Protein AF-A0AA95MP06-F1 (afdb_monomer_lite)

Foldseek 3Di:
DDPLVVLVVVLVVLVVLLVVLCVQLVPDPDPVSNVVSVVVSVVSVVVSVVSVVVSVVRLCVDPVNVPD

Organism: NCBI:txid220687

InterPro domains:
  IPR012452 Protein of unknown function DUF1657 [PF07870] (7-55)

Secondary structure (DSSP, 8-state):
--HHHHHHHHHHHHHHHHHHHHHHHHH-SSHHHHHHHHHHHHHHHHHHHHHHHHHHHHHHHSGGGTT-

Sequence (68 aa):
MTVSSNVKQCLSTIKGIEAQLSSLALNSLDEEAKAVFHETALTMADVKKDLQYRVLELERQEPQYQGS

pLDDT: mean 92.59, std 9.27, range [53.31, 98.31]

Radius of gyration: 15.67 Å; chains: 1; bounding box: 38×18×42 Å

Structure (mmCIF, N/CA/C/O backbone):
data_AF-A0AA95MP06-F1
#
_entry.id   AF-A0AA95MP06-F1
#
loop_
_atom_site.group_PDB
_atom_site.id
_atom_site.type_symbol
_atom_site.label_atom_id
_atom_site.label_alt_id
_atom_site.label_comp_id
_atom_site.label_asym_id
_atom_site.label_entity_id
_atom_site.label_seq_id
_atom_site.pdbx_PDB_ins_code
_atom_site.Cartn_x
_atom_site.Cartn_y
_atom_site.Cartn_z
_atom_site.occupancy
_atom_site.B_iso_or_equiv
_atom_site.auth_seq_id
_atom_site.auth_comp_id
_atom_site.auth_asym_id
_atom_site.auth_atom_id
_atom_site.pdbx_PDB_model_num
ATOM 1 N N . MET A 1 1 ? 7.474 12.138 -19.149 1.00 70.31 1 MET A N 1
ATOM 2 C CA . MET A 1 1 ? 7.025 11.074 -18.225 1.00 70.31 1 MET A CA 1
ATOM 3 C C . MET A 1 1 ? 6.967 9.781 -18.996 1.00 70.31 1 MET A C 1
ATOM 5 O O . MET A 1 1 ? 6.361 9.775 -20.061 1.00 70.31 1 MET A O 1
ATOM 9 N N . THR A 1 2 ? 7.608 8.730 -18.499 1.00 86.50 2 THR A N 1
ATOM 10 C CA . THR A 1 2 ? 7.467 7.392 -19.084 1.00 86.50 2 THR A CA 1
ATOM 11 C C . THR A 1 2 ? 6.324 6.628 -18.435 1.00 86.50 2 THR A C 1
ATOM 13 O O . THR A 1 2 ? 5.781 7.059 -17.414 1.00 86.50 2 THR A O 1
ATOM 16 N N . VAL A 1 3 ? 5.951 5.491 -19.018 1.00 87.94 3 VAL A N 1
ATOM 17 C CA . VAL A 1 3 ? 4.922 4.622 -18.438 1.00 87.94 3 VAL A CA 1
ATOM 18 C C . VAL A 1 3 ? 5.373 4.149 -17.053 1.00 87.94 3 VAL A C 1
ATOM 20 O O . VAL A 1 3 ? 4.594 4.250 -16.108 1.00 87.94 3 VAL A O 1
ATOM 23 N N . SER A 1 4 ? 6.645 3.762 -16.891 1.00 89.75 4 SER A N 1
ATOM 24 C CA . SER A 1 4 ? 7.219 3.430 -15.579 1.00 89.75 4 SER A CA 1
ATOM 25 C C . SER A 1 4 ? 7.094 4.584 -14.574 1.00 89.75 4 SER A C 1
ATOM 27 O O . SER A 1 4 ? 6.681 4.379 -13.431 1.00 89.75 4 SER A O 1
ATOM 29 N N . SER A 1 5 ? 7.352 5.825 -15.008 1.00 90.31 5 SER A N 1
ATOM 30 C CA . SER A 1 5 ? 7.221 7.016 -14.151 1.00 90.31 5 SER A CA 1
ATOM 31 C C . SER A 1 5 ? 5.788 7.212 -13.636 1.00 90.31 5 SER A C 1
ATOM 33 O O . SER A 1 5 ? 5.591 7.484 -12.451 1.00 90.31 5 SER A O 1
ATOM 35 N N . ASN A 1 6 ? 4.785 7.023 -14.500 1.00 92.75 6 ASN A N 1
ATOM 36 C CA . ASN A 1 6 ? 3.373 7.141 -14.122 1.00 92.75 6 ASN A CA 1
ATOM 37 C C . ASN A 1 6 ? 2.966 6.050 -13.117 1.00 92.75 6 ASN A C 1
ATOM 39 O O . ASN A 1 6 ? 2.285 6.330 -12.128 1.00 92.75 6 ASN A O 1
ATOM 43 N N . VAL A 1 7 ? 3.418 4.809 -13.331 1.00 93.88 7 VAL A N 1
ATOM 44 C CA . VAL A 1 7 ? 3.121 3.691 -12.421 1.00 93.88 7 VAL A CA 1
ATOM 45 C C . VAL A 1 7 ? 3.821 3.879 -11.070 1.00 93.88 7 VAL A C 1
ATOM 47 O O . VAL A 1 7 ? 3.211 3.629 -10.033 1.00 93.88 7 VAL A O 1
ATOM 50 N N . LYS A 1 8 ? 5.053 4.406 -11.037 1.00 94.00 8 LYS A N 1
ATOM 51 C CA . LYS A 1 8 ? 5.745 4.774 -9.786 1.00 94.00 8 LYS A CA 1
ATOM 52 C C . LYS A 1 8 ? 5.012 5.851 -8.992 1.00 94.00 8 LYS A C 1
ATOM 54 O O . LYS A 1 8 ? 4.957 5.775 -7.762 1.00 94.00 8 LYS A O 1
ATOM 59 N N . GLN A 1 9 ? 4.457 6.853 -9.672 1.00 95.94 9 GLN A N 1
ATOM 60 C CA . GLN A 1 9 ? 3.654 7.881 -9.014 1.00 95.94 9 GLN A CA 1
ATOM 61 C C . GLN A 1 9 ? 2.403 7.264 -8.374 1.00 95.94 9 GLN A C 1
ATOM 63 O O . GLN A 1 9 ? 2.161 7.489 -7.191 1.00 95.94 9 GLN A O 1
ATOM 68 N N . CYS A 1 10 ? 1.683 6.408 -9.107 1.00 95.94 10 CYS A N 1
ATOM 69 C CA . CYS A 1 10 ? 0.548 5.652 -8.572 1.00 95.94 10 CYS A CA 1
ATOM 70 C C . CYS A 1 10 ? 0.946 4.792 -7.357 1.00 95.94 10 CYS A C 1
ATOM 72 O O . CYS A 1 10 ? 0.320 4.875 -6.301 1.00 95.94 10 CYS A O 1
ATOM 74 N N . LEU A 1 11 ? 2.049 4.041 -7.455 1.00 96.81 11 LEU A N 1
ATOM 75 C CA . LEU A 1 11 ? 2.589 3.239 -6.354 1.00 96.81 11 LEU A CA 1
ATOM 76 C C . LEU A 1 11 ? 2.883 4.088 -5.105 1.00 96.81 11 LEU A C 1
ATOM 78 O O . LEU A 1 11 ? 2.682 3.633 -3.980 1.00 96.81 11 LEU A O 1
ATOM 82 N N . SER A 1 12 ? 3.350 5.324 -5.287 1.00 97.31 12 SER A N 1
ATOM 83 C CA . SER A 1 12 ? 3.625 6.244 -4.178 1.00 97.31 12 SER A CA 1
ATOM 84 C C . SER A 1 12 ? 2.334 6.681 -3.481 1.00 97.31 12 SER A C 1
ATOM 86 O O . SER A 1 12 ? 2.283 6.709 -2.252 1.00 97.31 12 SER A O 1
ATOM 88 N N . THR A 1 13 ? 1.272 6.940 -4.246 1.00 97.56 13 THR A N 1
ATOM 89 C CA . THR A 1 13 ? -0.067 7.209 -3.704 1.00 97.56 13 THR A CA 1
ATOM 90 C C . THR A 1 13 ? -0.614 6.009 -2.928 1.00 97.56 13 THR A C 1
ATOM 92 O O . THR A 1 13 ? -1.082 6.188 -1.806 1.00 97.56 13 THR A O 1
ATOM 95 N N . ILE A 1 14 ? -0.494 4.786 -3.460 1.00 97.62 14 ILE A N 1
ATOM 96 C CA . ILE A 1 14 ? -0.956 3.561 -2.779 1.00 97.62 14 ILE A CA 1
ATOM 97 C C . ILE A 1 14 ? -0.238 3.348 -1.442 1.00 97.62 14 ILE A C 1
ATOM 99 O O . ILE A 1 14 ? -0.894 3.074 -0.440 1.00 97.62 14 ILE A O 1
ATOM 103 N N . LYS A 1 15 ? 1.086 3.553 -1.383 1.00 97.50 15 LYS A N 1
ATOM 104 C CA . LYS A 1 15 ? 1.843 3.497 -0.116 1.00 97.50 15 LYS A CA 1
ATOM 105 C C . LYS A 1 15 ? 1.312 4.489 0.922 1.00 97.50 15 LYS A C 1
ATOM 107 O O . LYS A 1 15 ? 1.235 4.164 2.103 1.00 97.50 15 LYS A O 1
ATOM 112 N N . GLY A 1 16 ? 0.949 5.696 0.485 1.00 97.88 16 GLY A N 1
ATOM 113 C CA . GLY A 1 16 ? 0.337 6.702 1.352 1.00 97.88 16 GLY A CA 1
ATOM 114 C C . GLY A 1 16 ? -1.022 6.256 1.894 1.00 97.88 16 GLY A C 1
ATOM 115 O O . GLY A 1 16 ? -1.275 6.394 3.087 1.00 97.88 16 GLY A O 1
ATOM 116 N N . ILE A 1 17 ? -1.868 5.676 1.039 1.00 97.75 17 ILE A N 1
ATOM 117 C CA . ILE A 1 17 ? -3.194 5.168 1.420 1.00 97.75 17 ILE A CA 1
ATOM 118 C C . ILE A 1 17 ? -3.073 4.011 2.420 1.00 97.75 17 ILE A C 1
ATOM 120 O O . ILE A 1 17 ? -3.725 4.039 3.459 1.00 97.75 17 ILE A O 1
ATOM 124 N N . GLU A 1 18 ? -2.207 3.029 2.163 1.00 97.88 18 GLU A N 1
ATOM 125 C CA . GLU A 1 18 ? -1.948 1.903 3.076 1.00 97.88 18 GLU A CA 1
ATOM 126 C C . GLU A 1 18 ? -1.518 2.381 4.474 1.00 97.88 18 GLU A C 1
ATOM 128 O O . GLU A 1 18 ? -2.023 1.901 5.494 1.00 97.88 18 GLU A O 1
ATOM 133 N N . ALA A 1 19 ? -0.614 3.365 4.535 1.00 97.75 19 ALA A N 1
ATOM 134 C CA . ALA A 1 19 ? -0.149 3.943 5.793 1.00 97.75 19 ALA A CA 1
ATOM 135 C C . ALA A 1 19 ? -1.264 4.702 6.535 1.00 97.75 19 ALA A C 1
ATOM 137 O O . ALA A 1 19 ? -1.363 4.619 7.764 1.00 97.75 1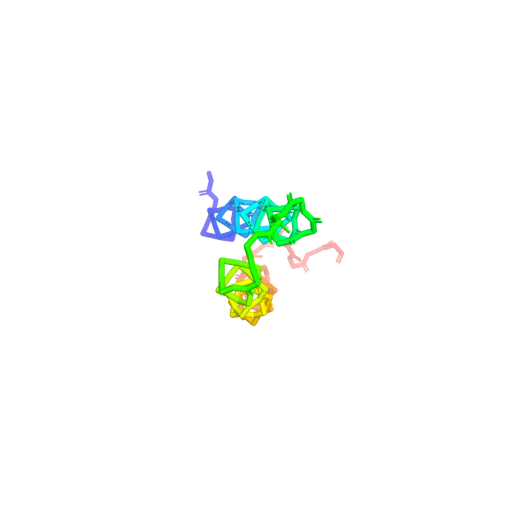9 ALA A O 1
ATOM 138 N N . GLN A 1 20 ? -2.121 5.417 5.802 1.00 98.12 20 GLN A N 1
ATOM 139 C CA . GLN A 1 20 ? -3.281 6.103 6.372 1.00 98.12 20 GLN A CA 1
ATOM 140 C C . GLN A 1 20 ? -4.298 5.106 6.931 1.00 98.12 20 GLN A C 1
ATOM 142 O O . GLN A 1 20 ? -4.722 5.269 8.070 1.00 98.12 20 GLN A O 1
ATOM 147 N N . LEU A 1 21 ? -4.629 4.042 6.194 1.00 98.00 21 LEU A N 1
ATOM 148 C CA . LEU A 1 21 ? -5.526 2.979 6.663 1.00 98.00 21 LEU A CA 1
ATOM 149 C C . LEU A 1 21 ? -4.983 2.287 7.915 1.00 98.00 21 LEU A C 1
ATOM 151 O O . LEU A 1 21 ? -5.710 2.117 8.888 1.00 98.00 21 LEU A O 1
ATOM 155 N N . SER A 1 22 ? -3.687 1.970 7.935 1.00 97.00 22 SER A N 1
ATOM 156 C CA . SER A 1 22 ? -3.035 1.397 9.119 1.00 97.00 22 SER A CA 1
ATOM 157 C C . SER A 1 22 ? -3.123 2.341 10.322 1.00 97.00 22 SER A C 1
ATOM 159 O O . SER A 1 22 ? -3.409 1.911 11.436 1.00 97.00 22 SER A O 1
ATOM 161 N N . SER A 1 23 ? -2.932 3.644 10.100 1.00 97.94 23 SER A N 1
ATOM 162 C CA . SER A 1 23 ? -3.053 4.656 11.156 1.00 97.94 23 SER A CA 1
ATOM 163 C C . SER A 1 23 ? -4.494 4.801 11.654 1.00 97.94 23 SER A C 1
ATOM 165 O O . SER A 1 23 ? -4.716 4.951 12.852 1.00 97.94 23 SER A O 1
ATOM 167 N N . LEU A 1 24 ? -5.482 4.731 10.760 1.00 97.75 24 LEU A N 1
ATOM 168 C CA . LEU A 1 24 ? -6.902 4.755 11.118 1.00 97.75 24 LEU A CA 1
ATOM 169 C C . LEU A 1 24 ? -7.300 3.512 11.921 1.00 97.75 24 LEU A C 1
ATOM 171 O O . LEU A 1 24 ? -7.992 3.647 12.924 1.00 97.75 24 LEU A O 1
ATOM 175 N N . ALA A 1 25 ? -6.802 2.329 11.548 1.00 97.31 25 ALA A N 1
ATOM 176 C CA . ALA A 1 25 ? -7.009 1.101 12.312 1.00 97.31 25 ALA A CA 1
ATOM 177 C C . ALA A 1 25 ? -6.448 1.221 13.739 1.00 97.31 25 ALA A C 1
ATOM 179 O O . ALA A 1 25 ? -7.124 0.872 14.702 1.00 97.31 25 ALA A O 1
ATOM 180 N N . LEU A 1 26 ? -5.229 1.756 13.889 1.00 97.19 26 LEU A N 1
ATOM 181 C CA . LEU A 1 26 ? -4.584 1.935 15.196 1.00 97.19 26 LEU A CA 1
ATOM 182 C C . LEU A 1 26 ? -5.305 2.948 16.094 1.00 97.19 26 LEU A C 1
ATOM 184 O O . LEU A 1 26 ? -5.306 2.784 17.311 1.00 97.19 26 LEU A O 1
ATOM 188 N N . ASN A 1 27 ? -5.901 3.986 15.503 1.00 97.19 27 ASN A N 1
ATOM 189 C CA . ASN A 1 27 ? -6.566 5.062 16.238 1.00 97.19 27 ASN A CA 1
ATOM 190 C C . ASN A 1 27 ? -8.075 4.834 16.439 1.00 97.19 27 ASN A C 1
ATOM 192 O O . ASN A 1 27 ? -8.714 5.617 17.143 1.00 97.19 27 ASN A O 1
ATOM 196 N N . SER A 1 28 ? -8.664 3.808 15.816 1.00 96.56 28 SER A N 1
ATOM 197 C CA . SER A 1 28 ? -10.092 3.512 15.950 1.00 96.56 28 SER A CA 1
ATOM 198 C C . SER A 1 28 ? -10.403 2.875 17.303 1.00 96.56 28 SER A C 1
ATOM 200 O O . SER A 1 28 ? -9.765 1.905 17.709 1.00 96.56 28 SER A O 1
ATOM 202 N N . LEU A 1 29 ? -11.419 3.413 17.982 1.00 96.12 29 LEU A N 1
ATOM 203 C CA . LEU A 1 29 ? -11.985 2.841 19.210 1.00 96.12 29 LEU A CA 1
ATOM 204 C C . LEU A 1 29 ? -13.093 1.824 18.921 1.00 96.12 29 LEU A C 1
ATOM 206 O O . LEU A 1 29 ? -13.396 0.987 19.765 1.00 96.12 29 LEU A O 1
ATOM 210 N N . ASP A 1 30 ? -13.707 1.922 17.744 1.00 97.88 30 ASP A N 1
ATOM 211 C CA . ASP A 1 30 ? -14.694 0.964 17.274 1.00 97.88 30 ASP A CA 1
ATOM 212 C C . ASP A 1 30 ? -13.975 -0.240 16.652 1.00 97.88 30 ASP A C 1
ATOM 214 O O . ASP A 1 30 ? -13.153 -0.082 15.739 1.00 97.88 30 ASP A O 1
ATOM 218 N N . GLU A 1 31 ? -14.248 -1.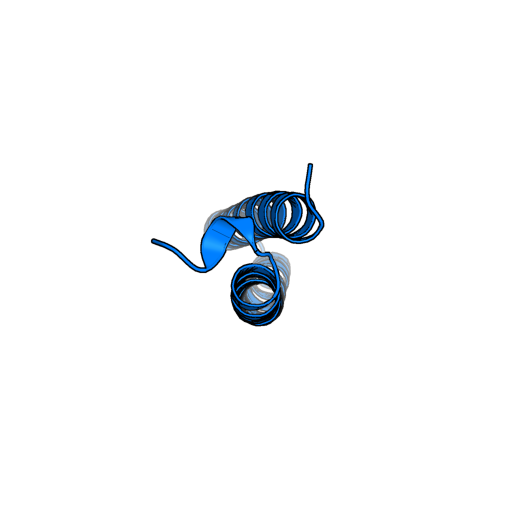433 17.185 1.00 96.12 31 GLU A N 1
ATOM 219 C CA . GLU A 1 31 ? -13.569 -2.669 16.780 1.00 96.12 31 GLU A CA 1
ATOM 220 C C . GLU A 1 31 ? -13.963 -3.108 15.362 1.00 96.12 31 GLU A C 1
ATOM 222 O O . GLU A 1 31 ? -13.127 -3.659 14.646 1.00 96.12 31 GLU A O 1
ATOM 227 N N . GLU A 1 32 ? -15.189 -2.816 14.915 1.00 97.44 32 GLU A N 1
ATOM 228 C CA . GLU A 1 32 ? -15.619 -3.116 13.545 1.00 97.44 32 GLU A CA 1
ATOM 229 C C . GLU A 1 32 ? -14.864 -2.235 12.540 1.00 97.44 32 GLU A C 1
ATOM 231 O O . GLU A 1 32 ? -14.230 -2.741 11.613 1.00 97.44 32 GLU A O 1
ATOM 236 N N . ALA A 1 33 ? -14.822 -0.922 12.766 1.00 97.38 33 ALA A N 1
ATOM 237 C CA . ALA A 1 33 ? -14.072 0.015 11.936 1.00 97.38 33 ALA A CA 1
ATOM 2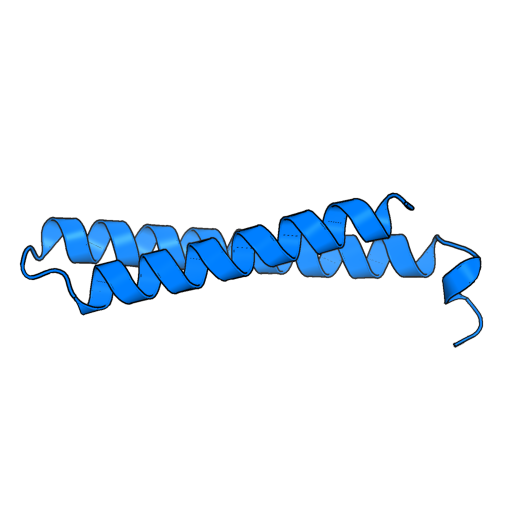38 C C . ALA A 1 33 ? -12.571 -0.308 11.920 1.00 97.38 33 ALA A C 1
ATOM 240 O O . ALA A 1 33 ? -11.927 -0.243 10.871 1.00 97.38 33 ALA A O 1
ATOM 241 N N . LYS A 1 34 ? -12.005 -0.709 13.063 1.00 98.19 34 LYS A N 1
ATOM 242 C CA . LYS A 1 34 ? -10.612 -1.158 13.159 1.00 98.19 34 LYS A CA 1
ATOM 243 C C . LYS A 1 34 ? -10.343 -2.381 12.286 1.00 98.19 34 LYS A C 1
ATOM 245 O O . LYS A 1 34 ? -9.342 -2.384 11.566 1.00 98.19 34 LYS A O 1
ATOM 250 N N . ALA A 1 35 ? -11.225 -3.381 12.322 1.00 97.88 35 ALA A N 1
ATOM 251 C CA . ALA A 1 35 ? -11.124 -4.560 11.467 1.00 97.88 35 ALA A CA 1
ATOM 252 C C . ALA A 1 35 ? -11.193 -4.172 9.983 1.00 97.88 35 ALA A C 1
ATOM 254 O O . ALA A 1 35 ? -10.298 -4.531 9.221 1.00 97.88 35 ALA A O 1
ATOM 255 N N . VAL A 1 36 ? -12.165 -3.337 9.597 1.00 98.31 36 VAL A N 1
ATOM 256 C CA . VAL A 1 36 ? -12.323 -2.863 8.212 1.00 98.31 36 VAL A CA 1
ATOM 257 C C . VAL A 1 36 ? -11.074 -2.129 7.719 1.00 98.31 36 VAL A C 1
ATOM 259 O O . VAL A 1 36 ? -10.566 -2.426 6.635 1.00 98.31 36 VAL A O 1
ATOM 262 N N . PHE A 1 37 ? -10.533 -1.189 8.500 1.00 98.06 37 PHE A N 1
ATOM 263 C CA . PHE A 1 37 ? -9.315 -0.471 8.119 1.00 98.06 37 PHE A CA 1
ATOM 264 C C . PHE A 1 37 ? -8.106 -1.402 8.013 1.00 98.06 37 PHE A C 1
ATOM 266 O O . PHE A 1 37 ? -7.305 -1.255 7.088 1.00 98.06 37 PHE A O 1
ATOM 273 N N . HIS A 1 38 ? -7.982 -2.369 8.925 1.00 97.69 38 HIS A N 1
ATOM 274 C CA . HIS A 1 38 ? -6.892 -3.335 8.905 1.00 97.69 38 HIS A CA 1
ATOM 275 C C . HIS A 1 38 ? -6.960 -4.259 7.682 1.00 97.69 38 HIS A C 1
ATOM 277 O O . HIS A 1 38 ? -5.980 -4.372 6.949 1.00 97.69 38 HIS A O 1
ATOM 283 N N . GLU A 1 39 ? -8.117 -4.858 7.402 1.00 98.00 39 GLU A N 1
ATOM 284 C CA . GLU A 1 39 ? -8.327 -5.725 6.235 1.00 98.00 39 GLU A CA 1
ATOM 285 C C . GLU A 1 39 ? -8.107 -4.972 4.917 1.00 98.00 39 GLU A C 1
ATOM 287 O O . GLU A 1 39 ? -7.466 -5.473 3.985 1.00 98.00 39 GLU A O 1
ATOM 292 N N . THR A 1 40 ? -8.567 -3.720 4.853 1.00 98.00 40 THR A N 1
ATOM 293 C CA . THR A 1 40 ? -8.332 -2.865 3.686 1.00 98.00 40 THR A CA 1
ATOM 294 C C . THR A 1 40 ? -6.842 -2.549 3.531 1.00 98.00 40 THR A C 1
ATOM 296 O O . THR A 1 40 ? -6.327 -2.575 2.414 1.00 98.00 40 THR A O 1
ATOM 299 N N . ALA A 1 41 ? -6.115 -2.299 4.627 1.00 97.44 41 ALA A N 1
ATOM 300 C CA . ALA A 1 41 ? -4.668 -2.085 4.587 1.00 97.44 41 ALA A CA 1
ATOM 301 C C . ALA A 1 41 ? -3.914 -3.327 4.078 1.00 97.44 41 ALA A C 1
ATOM 303 O O . ALA A 1 41 ? -2.997 -3.182 3.271 1.00 97.44 41 ALA A O 1
ATOM 304 N N . LEU A 1 42 ? -4.331 -4.537 4.473 1.00 97.25 42 LEU A N 1
ATOM 305 C CA . LEU A 1 42 ? -3.769 -5.789 3.948 1.00 97.25 42 LEU A CA 1
ATOM 306 C C . LEU A 1 42 ? -4.002 -5.919 2.438 1.00 97.25 42 LEU A C 1
ATOM 308 O O . LEU A 1 42 ? -3.064 -6.181 1.690 1.00 97.25 42 LEU A O 1
ATOM 312 N N . THR A 1 43 ? -5.219 -5.626 1.975 1.00 97.69 43 THR A N 1
ATOM 313 C CA . THR A 1 43 ? -5.535 -5.613 0.538 1.00 97.69 43 THR A CA 1
ATOM 314 C C . THR A 1 43 ? -4.666 -4.598 -0.216 1.00 97.69 43 THR A C 1
ATOM 316 O O . THR A 1 43 ? -4.148 -4.884 -1.295 1.00 97.69 43 THR A O 1
ATOM 319 N N . MET A 1 44 ? -4.447 -3.409 0.358 1.00 97.12 44 MET A N 1
ATOM 320 C CA . MET A 1 44 ? -3.553 -2.405 -0.229 1.00 97.12 44 MET A CA 1
ATOM 321 C C . MET A 1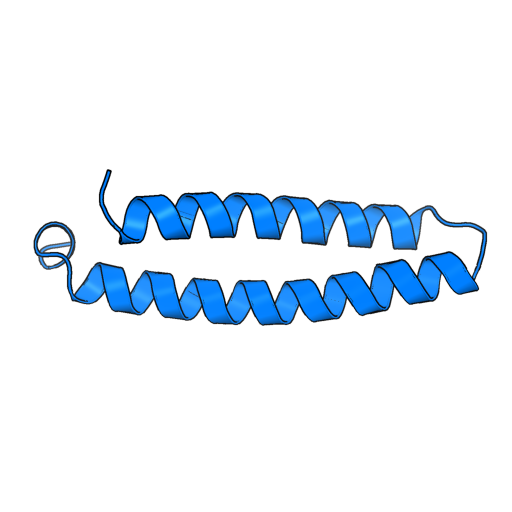 44 ? -2.091 -2.863 -0.259 1.00 97.12 44 MET A C 1
ATOM 323 O O . MET A 1 44 ? -1.372 -2.511 -1.195 1.00 97.12 44 MET A O 1
ATOM 327 N N . ALA A 1 45 ? -1.641 -3.654 0.719 1.00 96.94 45 ALA A N 1
ATOM 328 C CA . ALA A 1 45 ? -0.292 -4.211 0.730 1.00 96.94 45 ALA A CA 1
ATOM 329 C C . ALA A 1 45 ? -0.064 -5.182 -0.442 1.00 96.94 45 ALA A C 1
ATOM 331 O O . ALA A 1 45 ? 0.999 -5.127 -1.071 1.00 96.94 45 ALA A O 1
ATOM 332 N N . ASP A 1 46 ? -1.065 -5.997 -0.783 1.00 97.62 46 ASP A N 1
ATOM 333 C CA . ASP A 1 46 ? -1.021 -6.884 -1.952 1.00 97.62 46 ASP A CA 1
ATOM 334 C C . ASP A 1 46 ? -1.017 -6.083 -3.262 1.00 97.62 46 ASP A C 1
ATOM 336 O O . ASP A 1 46 ? -0.125 -6.257 -4.094 1.00 97.62 46 ASP A O 1
ATOM 340 N N . VAL A 1 47 ? -1.915 -5.099 -3.405 1.00 96.88 47 VAL A N 1
ATOM 341 C CA . VAL A 1 47 ? -1.949 -4.204 -4.581 1.00 96.88 47 VAL A CA 1
ATOM 342 C C . VAL A 1 47 ? -0.621 -3.459 -4.759 1.00 96.88 47 VAL A C 1
ATOM 344 O O . VAL A 1 47 ? -0.102 -3.336 -5.872 1.00 96.88 47 VAL A O 1
ATOM 347 N N . LYS A 1 48 ? -0.028 -2.972 -3.663 1.00 97.31 48 LYS A N 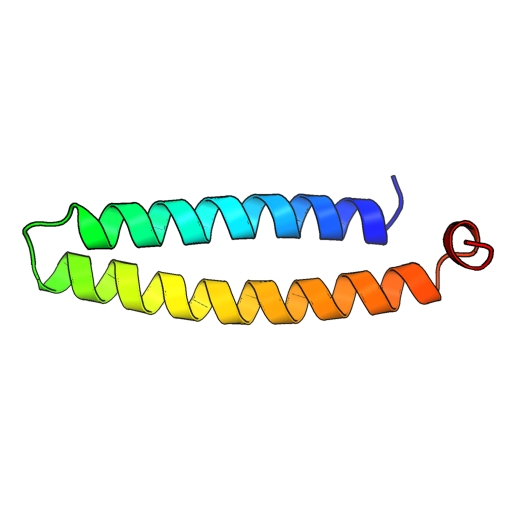1
ATOM 348 C CA . LYS A 1 48 ? 1.296 -2.337 -3.669 1.00 97.31 48 LYS A CA 1
ATOM 349 C C . LYS A 1 48 ? 2.353 -3.290 -4.222 1.00 97.31 48 LYS A C 1
ATOM 351 O O . LYS A 1 48 ? 3.177 -2.857 -5.029 1.00 97.31 48 LYS A O 1
ATOM 356 N N . LYS A 1 49 ? 2.349 -4.554 -3.792 1.00 97.25 49 LYS A N 1
ATOM 357 C CA . LYS A 1 49 ? 3.314 -5.567 -4.230 1.00 97.25 49 LYS A CA 1
ATOM 358 C C . LYS A 1 49 ? 3.194 -5.835 -5.732 1.00 97.25 49 LYS A C 1
ATOM 360 O O . LYS A 1 49 ? 4.207 -5.825 -6.430 1.00 97.25 49 LYS A O 1
ATOM 365 N N . ASP A 1 50 ? 1.976 -5.973 -6.243 1.00 96.88 50 ASP A N 1
ATOM 366 C CA . ASP A 1 50 ? 1.730 -6.175 -7.675 1.00 96.88 50 ASP A CA 1
ATOM 367 C C . ASP A 1 50 ? 2.210 -4.979 -8.508 1.00 96.88 50 ASP A C 1
ATOM 369 O O . ASP A 1 50 ? 2.898 -5.138 -9.521 1.00 96.88 50 ASP A O 1
ATOM 373 N N . LEU A 1 51 ? 1.939 -3.756 -8.041 1.00 95.44 51 LEU A N 1
ATOM 374 C CA . LEU A 1 51 ? 2.436 -2.543 -8.691 1.00 95.44 51 LEU A CA 1
ATOM 375 C C . LEU A 1 51 ? 3.964 -2.428 -8.633 1.00 95.44 51 LEU A C 1
ATOM 377 O O . LEU A 1 51 ? 4.568 -1.959 -9.597 1.00 95.44 51 LEU A O 1
ATOM 381 N N . GLN A 1 52 ? 4.608 -2.871 -7.549 1.00 95.38 52 GLN A N 1
ATOM 382 C CA . GLN A 1 52 ? 6.071 -2.926 -7.466 1.00 95.38 52 GLN A CA 1
ATOM 383 C C . GLN A 1 52 ? 6.659 -3.855 -8.526 1.00 95.38 52 GLN A C 1
ATOM 385 O O . GLN A 1 52 ? 7.590 -3.452 -9.223 1.00 95.38 52 GLN A O 1
ATOM 390 N N . TYR A 1 53 ? 6.101 -5.058 -8.694 1.00 95.88 53 TYR A N 1
ATOM 391 C CA . TYR A 1 53 ? 6.528 -5.956 -9.768 1.00 95.88 53 TYR A CA 1
ATOM 392 C C . TYR A 1 53 ? 6.335 -5.318 -11.139 1.00 95.88 53 TYR A C 1
ATOM 394 O O . TYR A 1 53 ? 7.246 -5.350 -11.966 1.00 95.88 53 TYR A O 1
ATOM 402 N N . ARG A 1 54 ? 5.192 -4.660 -11.359 1.00 94.38 54 ARG A N 1
ATOM 403 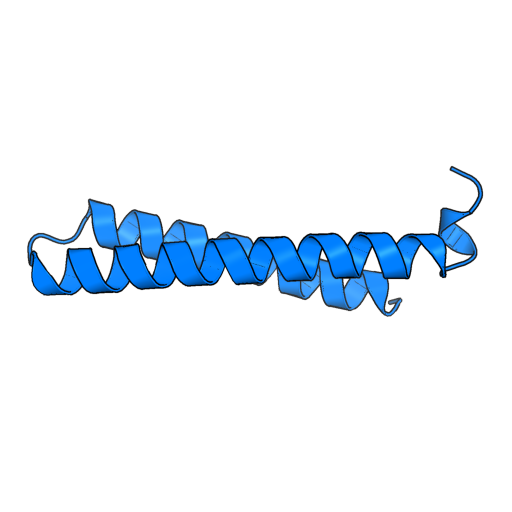C CA . ARG A 1 54 ? 4.916 -4.015 -12.640 1.00 94.38 54 ARG A CA 1
ATOM 404 C C . ARG A 1 54 ? 5.900 -2.892 -12.966 1.00 94.38 54 ARG A C 1
ATOM 406 O O . ARG A 1 54 ? 6.306 -2.764 -14.119 1.00 94.38 54 ARG A O 1
ATOM 413 N N . VAL A 1 55 ? 6.300 -2.091 -11.977 1.00 93.31 55 VAL A N 1
ATOM 414 C CA . VAL A 1 55 ? 7.339 -1.064 -12.162 1.00 93.31 55 VAL A CA 1
ATOM 415 C C . VAL A 1 55 ? 8.649 -1.704 -12.616 1.00 93.31 55 VAL A C 1
ATOM 417 O O . VAL A 1 55 ? 9.209 -1.259 -13.614 1.00 93.31 55 VAL A O 1
ATOM 420 N N . LEU A 1 56 ? 9.096 -2.769 -11.944 1.00 90.88 56 LEU A N 1
ATOM 421 C CA . LEU A 1 56 ? 10.353 -3.450 -12.274 1.00 90.88 56 LEU A CA 1
ATOM 422 C C . LEU A 1 56 ? 10.348 -4.018 -13.700 1.00 90.88 56 LEU A C 1
ATOM 424 O O . LEU A 1 56 ? 11.337 -3.903 -14.420 1.00 90.88 56 LEU A O 1
ATOM 428 N N . GLU A 1 57 ? 9.238 -4.617 -14.136 1.00 92.81 57 GLU A N 1
ATOM 429 C CA . GLU A 1 57 ? 9.094 -5.095 -15.516 1.00 92.81 57 GLU A CA 1
ATOM 430 C C . GLU A 1 57 ? 9.207 -3.962 -16.537 1.00 92.81 57 GLU A C 1
ATOM 432 O O . GLU A 1 57 ? 9.906 -4.104 -17.541 1.00 92.81 57 GLU A O 1
ATOM 437 N N . LEU A 1 58 ? 8.525 -2.841 -16.281 1.00 91.06 58 LEU A N 1
ATOM 438 C CA . LEU A 1 58 ? 8.519 -1.681 -17.171 1.00 91.06 58 LEU A CA 1
ATOM 439 C C . LEU A 1 58 ? 9.897 -1.024 -17.253 1.00 91.06 58 LEU A C 1
ATOM 441 O O . LEU A 1 58 ? 10.331 -0.660 -18.341 1.00 91.06 58 LEU A O 1
ATOM 445 N N . GLU A 1 59 ? 10.613 -0.914 -16.133 1.00 88.44 59 GLU A N 1
ATOM 446 C CA . GLU A 1 59 ? 11.981 -0.389 -16.122 1.00 88.44 59 GLU A CA 1
ATOM 447 C C . GLU A 1 59 ? 12.909 -1.221 -17.009 1.00 88.44 59 GLU A C 1
ATOM 449 O O . GLU A 1 59 ? 13.641 -0.658 -17.812 1.00 88.44 59 GLU A O 1
ATOM 454 N N . ARG A 1 60 ? 12.823 -2.555 -16.962 1.00 87.62 60 ARG A N 1
ATOM 455 C CA . ARG A 1 60 ? 13.655 -3.430 -17.813 1.00 87.62 60 ARG A CA 1
ATOM 456 C C . ARG A 1 60 ? 13.374 -3.267 -19.311 1.00 87.62 60 ARG A C 1
ATOM 458 O O . ARG A 1 60 ? 14.247 -3.540 -20.133 1.00 87.62 60 ARG A O 1
ATOM 465 N N . GLN A 1 61 ? 12.162 -2.850 -19.670 1.00 85.88 61 GLN A N 1
ATOM 466 C CA . GLN A 1 61 ? 11.750 -2.628 -21.058 1.00 85.88 61 GLN A CA 1
ATOM 467 C C . GLN A 1 61 ? 12.128 -1.232 -21.569 1.00 85.88 61 GLN A C 1
ATOM 469 O O . GLN A 1 61 ? 12.232 -1.031 -22.777 1.00 85.88 61 GLN A O 1
ATOM 474 N N . GLU A 1 62 ? 12.345 -0.269 -20.673 1.00 82.81 62 GLU A N 1
ATOM 475 C CA . GLU A 1 62 ? 12.629 1.117 -21.032 1.00 82.81 62 GLU A CA 1
ATOM 476 C C . GLU A 1 62 ? 14.146 1.322 -21.279 1.00 82.81 62 GLU A C 1
ATOM 478 O O . GLU A 1 62 ? 14.950 1.110 -20.369 1.00 82.81 62 GLU A O 1
ATOM 483 N N . PRO A 1 63 ? 14.571 1.780 -22.482 1.00 76.12 63 PRO A N 1
ATOM 484 C CA . PRO A 1 63 ? 15.990 1.889 -22.859 1.00 76.12 63 PRO A CA 1
ATOM 485 C C . PRO A 1 63 ? 16.833 2.719 -21.888 1.00 76.12 63 PRO A C 1
ATOM 487 O O . PRO A 1 63 ? 18.003 2.434 -21.652 1.00 76.12 63 PRO A O 1
ATOM 490 N N . GLN A 1 64 ? 16.219 3.736 -21.288 1.00 75.50 64 GLN A N 1
ATOM 491 C CA . GLN A 1 64 ? 16.852 4.638 -20.327 1.00 75.50 64 GLN A CA 1
ATOM 492 C C . GLN A 1 64 ? 17.302 3.965 -19.012 1.00 75.50 64 GLN A C 1
ATOM 494 O O . GLN A 1 64 ? 18.056 4.577 -18.265 1.00 75.50 64 GLN A O 1
ATOM 499 N N . TYR A 1 65 ? 16.849 2.738 -18.720 1.00 71.75 65 TYR A N 1
ATOM 500 C CA . TYR A 1 65 ? 17.222 1.962 -17.528 1.00 71.75 65 TYR A CA 1
ATOM 501 C C . TYR A 1 65 ? 18.109 0.747 -17.856 1.00 71.75 65 TYR A C 1
ATOM 503 O O . TYR A 1 65 ? 18.499 0.011 -16.957 1.00 71.75 65 TYR A O 1
ATOM 511 N N . GLN A 1 66 ? 18.456 0.521 -19.127 1.00 66.25 66 GLN A N 1
ATOM 512 C CA . GLN A 1 66 ? 19.249 -0.641 -19.558 1.00 66.25 66 GLN A CA 1
ATOM 513 C C . GLN A 1 66 ? 20.767 -0.486 -19.329 1.00 66.25 66 GLN A C 1
ATOM 515 O O . GLN A 1 66 ? 21.517 -1.414 -19.620 1.00 66.25 66 GLN A O 1
ATOM 520 N N . GLY A 1 67 ? 21.228 0.666 -18.829 1.00 63.69 67 GLY A N 1
ATOM 521 C CA . GLY A 1 67 ? 22.652 0.996 -18.667 1.00 63.69 67 GLY A CA 1
ATOM 522 C C . GLY A 1 67 ? 23.079 1.448 -17.266 1.00 63.69 67 GLY A C 1
ATOM 523 O O . GLY A 1 67 ? 24.154 2.032 -17.148 1.00 63.69 67 GLY A O 1
ATOM 524 N N . SER A 1 68 ? 22.249 1.235 -16.237 1.00 53.31 68 SER A N 1
ATOM 525 C CA . SER A 1 68 ? 22.595 1.481 -14.824 1.00 53.31 68 SER A CA 1
ATOM 526 C C . SER A 1 68 ? 23.118 0.231 -14.133 1.00 53.31 68 SER A C 1
ATOM 528 O O . SER A 1 68 ? 22.460 -0.817 -14.322 1.00 53.31 68 SER A O 1
#